Protein AF-A0A8S3ENU2-F1 (afdb_monomer_lite)

Radius of gyration: 29.41 Å; chains: 1; bounding box: 56×49×89 Å

Organism: NCBI:txid392030

Sequence (179 aa):
VTACRRNLAGDVCAIMRIHAFLEQWGLINYQVDADLRPTPMGPHSTSHFTLLGDTPAGLANKGIQRENVASKQIADLKQEAKREERDVESTLGLRTDQYNKKLNLNTKTKTKDWLDQEILLLLEGLEMYKDDWNKVCEHVGTRTQDECILKFLQLPIEDPYLEGNGSATGSLAYPTIPF

Structure (mmCIF, N/CA/C/O backbone):
data_AF-A0A8S3ENU2-F1
#
_entry.id   AF-A0A8S3ENU2-F1
#
loop_
_atom_site.group_PDB
_atom_site.id
_atom_site.type_symbol
_atom_site.label_atom_id
_atom_site.label_alt_id
_atom_site.label_comp_id
_atom_site.label_asym_id
_atom_site.label_entity_id
_atom_site.label_seq_id
_atom_site.pdbx_PDB_ins_code
_atom_site.Cartn_x
_atom_site.Cartn_y
_atom_site.Cartn_z
_atom_site.occupancy
_atom_site.B_iso_or_equiv
_atom_site.auth_seq_id
_atom_site.auth_comp_id
_atom_site.auth_asym_id
_atom_site.auth_atom_id
_atom_site.pdbx_PDB_model_num
ATOM 1 N N . VAL A 1 1 ? 18.725 0.497 -20.609 1.00 75.44 1 VAL A N 1
ATOM 2 C CA . VAL A 1 1 ? 18.457 -0.380 -21.786 1.00 75.44 1 VAL A CA 1
ATOM 3 C C . VAL A 1 1 ? 18.709 0.297 -23.141 1.00 75.44 1 VAL A C 1
ATOM 5 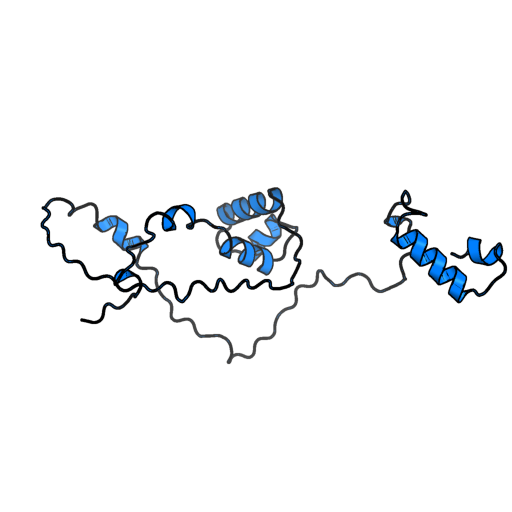O O . VAL A 1 1 ? 19.444 -0.267 -23.947 1.00 75.44 1 VAL A O 1
ATOM 8 N N . THR A 1 2 ? 18.152 1.486 -23.424 1.00 75.19 2 THR A N 1
ATOM 9 C CA . THR A 1 2 ? 18.220 2.144 -24.755 1.00 75.19 2 THR A CA 1
ATOM 10 C C . THR A 1 2 ? 19.645 2.387 -25.273 1.00 75.19 2 THR A C 1
ATOM 12 O O . THR A 1 2 ? 19.903 2.202 -26.459 1.00 75.19 2 THR A O 1
ATOM 15 N N . ALA A 1 3 ? 20.589 2.736 -24.394 1.00 80.56 3 ALA A N 1
ATOM 16 C CA . ALA A 1 3 ? 22.001 2.910 -24.751 1.00 80.56 3 ALA A CA 1
ATOM 17 C C . ALA A 1 3 ? 22.729 1.574 -25.004 1.00 80.56 3 ALA A C 1
ATOM 19 O O . ALA A 1 3 ? 23.508 1.470 -25.946 1.00 80.56 3 ALA A O 1
ATOM 20 N N . CYS A 1 4 ? 22.439 0.532 -24.216 1.00 81.62 4 CYS A N 1
ATOM 21 C CA . CYS A 1 4 ? 23.036 -0.799 -24.375 1.00 81.62 4 CYS A CA 1
ATOM 22 C C . CYS A 1 4 ? 22.654 -1.420 -25.726 1.00 81.62 4 CYS A C 1
ATOM 24 O O . CYS A 1 4 ? 23.522 -1.911 -26.438 1.00 81.62 4 CYS A O 1
ATOM 26 N N . ARG A 1 5 ? 21.381 -1.302 -26.134 1.00 86.06 5 ARG A N 1
ATOM 27 C CA . ARG A 1 5 ? 20.898 -1.766 -27.448 1.00 86.06 5 ARG A CA 1
ATOM 28 C C . ARG A 1 5 ? 21.630 -1.105 -28.625 1.00 86.06 5 ARG A C 1
ATOM 30 O O . ARG A 1 5 ? 21.779 -1.726 -29.666 1.00 86.06 5 ARG A O 1
ATOM 37 N N . ARG A 1 6 ? 22.050 0.158 -28.488 1.00 86.12 6 ARG A N 1
ATOM 38 C CA . ARG A 1 6 ? 22.728 0.901 -29.567 1.00 86.12 6 ARG A CA 1
ATOM 39 C C . ARG A 1 6 ? 24.191 0.494 -29.756 1.00 86.12 6 ARG A C 1
ATOM 41 O O . ARG A 1 6 ? 24.716 0.717 -30.837 1.00 86.12 6 ARG A O 1
ATOM 48 N N . ASN A 1 7 ? 24.827 -0.075 -28.730 1.00 87.62 7 ASN A N 1
ATOM 49 C CA . ASN A 1 7 ? 26.267 -0.358 -28.718 1.00 87.62 7 ASN A CA 1
ATOM 50 C C . ASN A 1 7 ? 26.606 -1.857 -28.686 1.00 87.62 7 ASN A C 1
ATOM 52 O O . ASN A 1 7 ? 27.754 -2.226 -28.909 1.00 87.62 7 ASN A O 1
ATOM 56 N N . LEU A 1 8 ? 25.629 -2.722 -28.403 1.00 86.69 8 LEU A N 1
ATOM 57 C CA . LEU A 1 8 ? 25.802 -4.173 -28.355 1.00 86.69 8 LEU A CA 1
ATOM 58 C C . LEU A 1 8 ? 25.090 -4.819 -29.546 1.00 86.69 8 LEU A C 1
ATOM 60 O O . LEU A 1 8 ? 23.887 -4.636 -29.726 1.00 86.69 8 LEU A O 1
ATOM 64 N N . ALA A 1 9 ? 25.826 -5.600 -30.337 1.00 88.12 9 ALA A N 1
ATOM 65 C CA . ALA A 1 9 ? 25.251 -6.436 -31.385 1.00 88.12 9 ALA A CA 1
ATOM 66 C C . ALA A 1 9 ? 24.718 -7.744 -30.774 1.00 88.12 9 ALA A C 1
ATOM 68 O O . ALA A 1 9 ? 25.458 -8.463 -30.105 1.00 88.12 9 ALA A O 1
ATOM 69 N N . GLY A 1 10 ? 23.438 -8.055 -30.987 1.00 86.38 10 GLY A N 1
ATOM 70 C CA . GLY A 1 10 ? 22.804 -9.267 -30.461 1.00 86.38 10 GLY A CA 1
ATOM 71 C C . GLY A 1 10 ? 21.276 -9.194 -30.461 1.00 86.38 10 GLY A C 1
ATOM 72 O O . GLY A 1 10 ? 20.692 -8.195 -30.882 1.00 86.38 10 GLY A O 1
ATOM 73 N N . ASP A 1 11 ? 20.628 -10.257 -29.977 1.00 93.25 11 ASP A N 1
ATOM 74 C CA . ASP A 1 11 ? 19.172 -10.296 -29.802 1.00 93.25 11 ASP A CA 1
ATOM 75 C C . ASP A 1 11 ? 18.716 -9.285 -28.734 1.00 93.25 11 ASP A C 1
ATOM 77 O O . ASP A 1 11 ? 19.191 -9.279 -27.594 1.00 93.25 11 ASP A O 1
ATOM 81 N N . VAL A 1 12 ? 17.749 -8.443 -29.101 1.00 89.31 12 VAL A N 1
ATOM 82 C CA . VAL A 1 12 ? 17.197 -7.399 -28.234 1.00 89.31 12 VAL A CA 1
ATOM 83 C C . VAL A 1 12 ? 16.521 -8.012 -27.007 1.00 89.31 12 VAL A C 1
ATOM 85 O O . VAL A 1 12 ? 16.700 -7.497 -25.902 1.00 89.31 12 VAL A O 1
ATOM 88 N N . CYS A 1 13 ? 15.803 -9.129 -27.159 1.00 89.81 13 CYS A N 1
ATOM 89 C CA . CYS A 1 13 ? 15.135 -9.792 -26.038 1.00 89.81 13 CYS A CA 1
ATOM 90 C C . CYS A 1 13 ? 16.144 -10.380 -25.040 1.00 89.81 13 CYS A C 1
ATOM 92 O O . CYS A 1 13 ? 15.929 -10.306 -23.827 1.00 89.81 13 CYS A O 1
ATOM 94 N N . ALA A 1 14 ? 17.265 -10.929 -25.517 1.00 90.62 14 ALA A N 1
ATOM 95 C CA . ALA A 1 14 ? 18.367 -11.357 -24.655 1.00 90.62 14 ALA A CA 1
ATOM 96 C C . ALA A 1 14 ? 18.990 -10.175 -23.890 1.00 90.62 14 ALA A C 1
ATOM 98 O O . ALA A 1 14 ? 19.122 -10.243 -22.667 1.00 90.62 14 ALA A O 1
ATOM 99 N N . ILE A 1 15 ? 19.290 -9.065 -24.575 1.00 91.12 15 ILE A N 1
ATOM 100 C CA . ILE A 1 15 ? 19.868 -7.858 -23.957 1.00 91.12 15 ILE A CA 1
ATOM 101 C C . ILE A 1 15 ? 18.923 -7.266 -22.898 1.00 91.12 15 ILE A C 1
ATOM 103 O O . ILE A 1 15 ? 19.372 -6.888 -21.816 1.00 91.12 15 ILE A O 1
ATOM 107 N N . MET A 1 16 ? 17.615 -7.217 -23.170 1.00 90.06 16 MET A N 1
ATOM 108 C CA . MET A 1 16 ? 16.613 -6.743 -22.207 1.00 90.06 16 MET A CA 1
ATOM 109 C C . MET A 1 16 ? 16.552 -7.628 -20.958 1.00 90.06 16 MET A C 1
ATOM 111 O O . MET A 1 16 ? 16.516 -7.098 -19.848 1.00 90.06 16 MET A O 1
ATOM 115 N N . ARG A 1 17 ? 16.598 -8.958 -21.118 1.00 91.69 17 ARG A N 1
ATOM 116 C CA . ARG A 1 17 ? 16.601 -9.898 -19.985 1.00 91.69 17 ARG A CA 1
ATOM 117 C C . ARG A 1 17 ? 17.861 -9.777 -19.129 1.00 91.69 17 ARG A C 1
ATOM 119 O O . ARG A 1 17 ? 17.752 -9.765 -17.908 1.00 91.69 17 ARG A O 1
ATOM 126 N N . ILE A 1 18 ? 19.035 -9.639 -19.749 1.00 92.75 18 ILE A N 1
ATOM 127 C CA . ILE A 1 18 ? 20.308 -9.474 -19.025 1.00 92.75 18 ILE A CA 1
ATOM 128 C C . ILE A 1 18 ? 20.337 -8.137 -18.278 1.00 92.75 18 ILE A C 1
ATOM 130 O O . ILE A 1 18 ? 20.728 -8.096 -17.114 1.00 92.75 18 ILE A O 1
ATOM 134 N N . HIS A 1 19 ? 19.888 -7.050 -18.911 1.00 90.94 19 HIS A N 1
ATOM 135 C CA . HIS A 1 19 ? 19.815 -5.749 -18.246 1.00 90.94 19 HIS A CA 1
ATOM 136 C C . HIS A 1 19 ? 18.867 -5.781 -17.042 1.00 90.94 19 HIS A C 1
ATOM 138 O O . HIS A 1 19 ? 19.236 -5.298 -15.976 1.00 90.94 19 HIS A O 1
ATOM 144 N N . ALA A 1 20 ? 17.673 -6.364 -17.193 1.00 89.69 20 ALA A N 1
ATOM 145 C CA . ALA A 1 20 ? 16.717 -6.502 -16.095 1.00 89.69 20 ALA A CA 1
ATOM 146 C C . ALA A 1 20 ? 17.277 -7.366 -14.955 1.00 89.69 20 ALA A C 1
ATOM 148 O O . ALA A 1 20 ? 17.123 -7.014 -13.791 1.00 89.69 20 ALA A O 1
ATOM 149 N N . PHE A 1 21 ? 17.982 -8.452 -15.286 1.00 94.38 21 PHE A N 1
ATOM 150 C CA . PHE A 1 21 ? 18.670 -9.280 -14.300 1.00 94.38 21 PHE A CA 1
ATOM 151 C C . PHE A 1 21 ? 19.697 -8.458 -13.507 1.00 94.38 21 PHE A C 1
ATOM 153 O O . PHE A 1 21 ? 19.584 -8.351 -12.291 1.00 94.38 21 PHE A O 1
ATOM 160 N N . LEU A 1 22 ? 20.661 -7.818 -14.172 1.00 93.19 22 LEU A N 1
ATOM 161 C CA . LEU A 1 22 ? 21.709 -7.050 -13.486 1.00 93.19 22 LEU A CA 1
ATOM 162 C C . LEU A 1 22 ? 21.140 -5.905 -12.627 1.00 93.19 22 LEU A C 1
ATOM 164 O O . LEU A 1 22 ? 21.684 -5.613 -11.564 1.00 93.19 22 LEU A O 1
ATOM 168 N N . GLU A 1 23 ? 20.048 -5.276 -13.069 1.00 89.00 23 GLU A N 1
ATOM 169 C CA . GLU A 1 23 ? 19.353 -4.215 -12.333 1.00 89.00 23 GLU A CA 1
ATOM 170 C C . GLU A 1 23 ? 18.597 -4.751 -11.107 1.00 89.00 23 GLU A C 1
ATOM 172 O O . GLU A 1 23 ? 18.683 -4.161 -10.031 1.00 89.00 23 GLU A O 1
ATOM 177 N N . GLN A 1 24 ? 17.924 -5.900 -11.223 1.00 89.75 24 GLN A N 1
ATOM 178 C CA . GLN A 1 24 ? 17.217 -6.542 -10.110 1.00 89.75 24 GLN A CA 1
ATOM 179 C C . GLN A 1 24 ? 18.173 -7.047 -9.019 1.00 89.75 24 GLN A C 1
ATOM 181 O O . GLN A 1 24 ? 17.825 -7.014 -7.840 1.00 89.75 24 GLN A O 1
ATOM 186 N N . TRP A 1 25 ? 19.382 -7.473 -9.397 1.00 93.31 25 TRP A N 1
ATOM 187 C CA . TRP A 1 25 ? 20.448 -7.841 -8.457 1.00 93.31 25 TRP A CA 1
ATOM 188 C C . TRP A 1 25 ? 21.221 -6.633 -7.905 1.00 93.31 25 TRP A C 1
ATOM 190 O O . TRP A 1 25 ? 22.118 -6.811 -7.086 1.00 93.31 25 TRP A O 1
ATOM 200 N N . GLY A 1 26 ? 20.903 -5.411 -8.347 1.00 89.44 26 GLY A N 1
ATOM 201 C CA . GLY A 1 26 ? 21.583 -4.195 -7.897 1.00 89.44 26 GLY A CA 1
ATOM 202 C C . GLY A 1 26 ? 23.041 -4.087 -8.355 1.00 89.44 26 GLY A C 1
ATOM 203 O O . GLY A 1 26 ? 23.807 -3.317 -7.786 1.00 89.44 26 GLY A O 1
ATOM 204 N N . LEU A 1 27 ? 23.447 -4.844 -9.378 1.00 90.69 27 LEU A N 1
ATOM 205 C CA . LEU A 1 27 ? 24.813 -4.804 -9.915 1.00 90.69 27 LEU A CA 1
ATOM 206 C C . LEU A 1 27 ? 25.043 -3.588 -10.821 1.00 90.69 27 LEU A C 1
ATOM 208 O O . LEU A 1 27 ? 26.175 -3.146 -10.999 1.00 90.69 27 LEU A O 1
ATOM 212 N N . ILE A 1 28 ? 23.966 -3.039 -11.386 1.00 91.00 28 ILE A N 1
ATOM 213 C CA . ILE A 1 28 ? 23.957 -1.794 -12.162 1.00 91.00 28 ILE A CA 1
ATOM 214 C C . ILE A 1 28 ? 22.861 -0.864 -11.628 1.00 91.00 28 ILE A C 1
ATOM 216 O O . ILE A 1 28 ? 21.870 -1.330 -11.072 1.00 91.00 28 ILE A O 1
ATOM 220 N N . ASN A 1 29 ? 23.022 0.451 -11.813 1.00 85.88 29 ASN A N 1
ATOM 221 C CA . ASN A 1 29 ? 22.036 1.489 -11.457 1.00 85.88 29 ASN A CA 1
ATOM 222 C C . ASN A 1 29 ? 21.556 1.473 -9.987 1.00 85.88 29 ASN A C 1
ATOM 224 O O . ASN A 1 29 ? 20.475 1.971 -9.683 1.00 85.88 29 ASN A O 1
ATOM 228 N N . TYR A 1 30 ? 22.345 0.922 -9.059 1.00 86.69 30 TYR A N 1
ATOM 229 C CA . TYR A 1 30 ? 21.967 0.842 -7.644 1.00 86.69 30 TYR A CA 1
ATOM 230 C C . TYR A 1 30 ? 21.916 2.214 -6.960 1.00 86.69 30 TYR A C 1
ATOM 232 O O . TYR A 1 30 ? 20.990 2.495 -6.212 1.00 86.69 30 TYR A O 1
ATOM 240 N N . GLN A 1 31 ? 22.877 3.088 -7.269 1.00 86.75 31 GLN A N 1
ATOM 241 C CA . GLN A 1 31 ? 22.974 4.447 -6.717 1.00 86.75 31 GLN A CA 1
ATOM 242 C C . GLN A 1 31 ? 22.033 5.448 -7.407 1.00 86.75 31 GLN A C 1
ATOM 244 O O . GLN A 1 31 ? 22.118 6.643 -7.152 1.00 86.75 31 GLN A O 1
ATOM 249 N N . VAL A 1 32 ? 21.181 4.984 -8.327 1.00 85.19 32 VAL A N 1
ATOM 250 C CA . VAL A 1 32 ? 20.215 5.844 -9.012 1.00 85.19 32 VAL A CA 1
ATOM 251 C C . VAL A 1 32 ? 18.944 5.910 -8.176 1.00 85.19 32 VAL A C 1
ATOM 253 O O . VAL A 1 32 ? 18.309 4.875 -7.924 1.00 85.19 32 VAL A O 1
ATOM 256 N N . ASP A 1 33 ? 18.582 7.136 -7.797 1.00 77.94 33 ASP A N 1
ATOM 257 C CA . ASP A 1 33 ? 17.373 7.454 -7.044 1.00 77.94 33 ASP A CA 1
ATOM 258 C C . ASP A 1 33 ? 16.126 6.884 -7.725 1.00 77.94 33 ASP A C 1
ATOM 260 O O . ASP A 1 33 ? 16.012 6.867 -8.956 1.00 77.94 33 ASP A O 1
ATOM 264 N N . ALA A 1 34 ? 15.179 6.404 -6.917 1.00 75.12 34 ALA A N 1
ATOM 265 C CA . ALA A 1 34 ? 13.956 5.768 -7.404 1.00 75.12 34 ALA A CA 1
ATOM 266 C C . ALA A 1 34 ? 13.143 6.690 -8.332 1.00 75.12 34 ALA A C 1
ATOM 268 O O . ALA A 1 34 ? 12.575 6.211 -9.311 1.00 75.12 34 ALA A O 1
ATOM 269 N N . ASP A 1 35 ? 13.170 7.999 -8.081 1.00 75.94 35 ASP A N 1
ATOM 270 C CA . ASP A 1 35 ? 12.408 9.004 -8.834 1.00 75.94 35 ASP A CA 1
ATOM 271 C C . ASP A 1 35 ? 12.965 9.270 -10.238 1.00 75.94 35 ASP A C 1
ATOM 273 O O . ASP A 1 35 ? 12.246 9.714 -11.131 1.00 75.94 35 ASP A O 1
ATOM 277 N N . LEU A 1 36 ? 14.249 8.975 -10.460 1.00 80.69 36 LEU A N 1
ATOM 278 C CA . LEU A 1 36 ? 14.900 9.132 -11.763 1.00 80.69 36 LEU A CA 1
ATOM 279 C C . LEU A 1 36 ? 14.719 7.898 -12.652 1.00 80.69 36 LEU A C 1
ATOM 281 O O . LEU A 1 36 ? 15.130 7.895 -13.819 1.00 80.69 36 LEU A O 1
ATOM 285 N N . ARG A 1 37 ? 14.119 6.831 -12.114 1.00 80.88 37 ARG A N 1
ATOM 286 C CA . ARG A 1 37 ? 13.857 5.613 -12.873 1.00 80.88 37 ARG A CA 1
ATOM 287 C C . ARG A 1 37 ? 12.657 5.843 -13.787 1.00 80.88 37 ARG A C 1
ATOM 289 O O . ARG A 1 37 ? 11.633 6.353 -13.339 1.00 80.88 37 ARG A O 1
ATOM 296 N N . PRO A 1 38 ? 12.743 5.445 -15.065 1.00 79.19 38 PRO A N 1
ATOM 297 C CA . PRO A 1 38 ? 11.621 5.580 -15.978 1.00 79.19 38 PRO A CA 1
ATOM 298 C C . PRO A 1 38 ? 10.466 4.694 -15.499 1.00 79.19 38 PRO A C 1
ATOM 300 O O . PRO A 1 38 ? 10.524 3.468 -15.605 1.00 79.19 38 PRO A O 1
ATOM 303 N N . THR A 1 39 ? 9.418 5.314 -14.963 1.00 80.94 39 THR A N 1
ATOM 304 C CA . THR A 1 39 ? 8.183 4.630 -14.589 1.00 80.94 39 THR A CA 1
ATOM 305 C C . THR A 1 39 ? 7.311 4.421 -15.829 1.00 80.94 39 THR A C 1
ATOM 307 O O . THR A 1 39 ? 7.283 5.269 -16.729 1.00 80.94 39 THR A O 1
ATOM 310 N N . PRO A 1 40 ? 6.608 3.280 -15.936 1.00 82.25 40 PRO A N 1
ATOM 311 C CA . PRO A 1 40 ? 5.631 3.097 -16.997 1.00 82.25 40 PRO A CA 1
ATOM 312 C C . PRO A 1 40 ? 4.534 4.154 -16.842 1.00 82.25 40 PRO A C 1
ATOM 314 O O . PRO A 1 40 ? 3.991 4.341 -15.755 1.00 82.25 40 PRO A O 1
ATOM 317 N N . MET A 1 41 ? 4.212 4.852 -17.929 1.00 85.88 41 MET A N 1
ATOM 318 C CA . MET A 1 41 ? 3.111 5.813 -17.930 1.00 85.88 41 MET A CA 1
ATOM 319 C C . MET A 1 41 ? 1.797 5.075 -17.683 1.00 85.88 41 MET A C 1
ATOM 321 O O . MET A 1 41 ? 1.436 4.164 -18.427 1.00 85.88 41 MET A O 1
ATOM 325 N N . GLY A 1 42 ? 1.098 5.466 -16.625 1.00 86.19 42 GLY A N 1
ATOM 326 C CA . GLY A 1 42 ? -0.166 4.882 -16.206 1.00 86.19 42 GLY A CA 1
ATOM 327 C C . GLY A 1 42 ? -1.013 5.911 -15.461 1.00 86.19 42 GLY A C 1
ATOM 328 O O . GLY A 1 42 ? -0.519 6.997 -15.141 1.00 86.19 42 GLY A O 1
ATOM 329 N N . PRO A 1 43 ? -2.294 5.607 -15.206 1.00 88.94 43 PRO A N 1
ATOM 330 C CA . PRO A 1 43 ? -3.112 6.442 -14.338 1.00 88.94 43 PRO A CA 1
ATOM 331 C C . PRO A 1 43 ? -2.467 6.552 -12.950 1.00 88.94 43 PRO A C 1
ATOM 333 O O . PRO A 1 43 ? -1.751 5.654 -12.504 1.00 88.94 43 PRO A O 1
ATOM 336 N N . HIS A 1 44 ? -2.724 7.666 -12.267 1.00 80.56 44 HIS A N 1
ATOM 337 C CA . HIS A 1 44 ? -2.298 7.862 -10.883 1.00 80.56 44 HIS A CA 1
ATOM 338 C C . HIS A 1 44 ? -2.810 6.734 -9.969 1.00 80.56 44 HIS A C 1
ATOM 340 O O . HIS A 1 44 ? -3.873 6.162 -10.214 1.00 80.56 44 HIS A O 1
ATOM 346 N N . SER A 1 45 ? -2.054 6.412 -8.911 1.00 86.38 45 SER A N 1
ATOM 347 C CA . SER A 1 45 ? -2.463 5.380 -7.953 1.00 86.38 45 SER A CA 1
ATOM 348 C C . SER A 1 45 ? -3.779 5.763 -7.280 1.00 86.38 45 SER A C 1
ATOM 350 O O . SER A 1 45 ? -3.902 6.833 -6.685 1.00 86.38 45 SER A O 1
ATOM 352 N N . THR A 1 46 ? -4.748 4.855 -7.345 1.00 86.00 46 THR A N 1
ATOM 353 C CA . THR A 1 46 ? -6.078 4.988 -6.745 1.00 86.00 46 THR A CA 1
ATOM 354 C C . THR A 1 46 ? -6.182 4.258 -5.401 1.00 86.00 46 THR A C 1
ATOM 356 O O . THR A 1 46 ? -7.273 4.100 -4.863 1.00 86.00 46 THR A O 1
ATOM 359 N N . SER A 1 47 ? -5.056 3.793 -4.843 1.00 78.06 47 SER A N 1
ATOM 360 C CA . SER A 1 47 ? -5.012 2.990 -3.610 1.00 78.06 47 SER A CA 1
ATOM 361 C C . SER A 1 47 ? -5.508 3.721 -2.360 1.00 78.06 47 SER A C 1
ATOM 363 O O . SER A 1 47 ? -5.805 3.076 -1.366 1.00 78.06 47 SER A O 1
ATOM 365 N N . HIS A 1 48 ? -5.576 5.053 -2.394 1.00 80.06 48 HIS A N 1
ATOM 366 C CA . HIS A 1 48 ? -6.054 5.872 -1.279 1.00 80.06 48 HIS A CA 1
ATOM 367 C C . HIS A 1 48 ? -7.593 5.951 -1.208 1.00 80.06 48 HIS A C 1
ATOM 369 O O . HIS A 1 48 ? -8.145 6.506 -0.263 1.00 80.06 48 HIS A O 1
ATOM 375 N N . PHE A 1 49 ? -8.334 5.456 -2.203 1.00 84.50 49 PHE A N 1
ATOM 376 C CA . PHE A 1 49 ? -9.790 5.582 -2.150 1.00 84.50 49 PHE A CA 1
ATOM 377 C C . PHE A 1 49 ? -10.399 4.705 -1.053 1.00 84.50 49 PHE A C 1
ATOM 379 O O . PHE A 1 49 ? -10.141 3.505 -0.979 1.00 84.50 49 PHE A O 1
ATOM 386 N N . THR A 1 50 ? -11.252 5.314 -0.231 1.00 78.00 50 THR A N 1
ATOM 387 C CA . THR A 1 50 ? -12.071 4.623 0.761 1.00 78.00 50 THR A CA 1
ATOM 388 C C . THR A 1 50 ? -13.229 3.927 0.049 1.00 78.00 50 THR A C 1
ATOM 390 O O . THR A 1 50 ? -14.147 4.559 -0.476 1.00 78.00 50 THR A O 1
ATOM 393 N N . LEU A 1 51 ? -13.163 2.598 -0.030 1.00 80.00 51 LEU A N 1
ATOM 394 C CA . LEU A 1 51 ? -14.225 1.786 -0.616 1.00 80.00 51 LEU A CA 1
ATOM 395 C C . LEU A 1 51 ? -15.388 1.701 0.376 1.00 80.00 51 LEU A C 1
ATOM 397 O O . LEU A 1 51 ? -15.255 1.107 1.442 1.00 80.00 51 LEU A O 1
ATOM 401 N N . LEU A 1 52 ? -16.540 2.272 0.023 1.00 77.19 52 LEU A N 1
ATOM 402 C CA . LEU A 1 52 ? -17.771 2.059 0.780 1.00 77.19 52 LEU A CA 1
ATOM 403 C C . LEU A 1 52 ? -18.329 0.673 0.420 1.00 77.19 52 LEU A C 1
ATOM 405 O O . LEU A 1 52 ? -18.740 0.441 -0.717 1.00 77.19 52 LEU A O 1
ATOM 409 N N . GLY A 1 53 ? -18.314 -0.261 1.372 1.00 77.19 53 GLY A N 1
ATOM 410 C CA . GLY A 1 53 ? -18.926 -1.577 1.196 1.00 77.19 53 GLY A CA 1
ATOM 411 C C . GLY A 1 53 ? -20.451 -1.476 1.226 1.00 77.19 53 GLY A C 1
ATOM 412 O O . GLY A 1 53 ? -21.031 -1.236 2.283 1.00 77.19 53 GLY A O 1
ATOM 413 N N . ASP A 1 54 ? -21.107 -1.675 0.083 1.00 74.25 54 ASP A N 1
ATOM 414 C CA . ASP A 1 54 ? -22.569 -1.712 0.005 1.00 74.25 54 ASP A CA 1
ATOM 415 C C . ASP A 1 54 ? -23.071 -3.029 0.623 1.00 74.25 54 ASP A C 1
ATOM 417 O O . ASP A 1 54 ? -22.915 -4.113 0.054 1.00 74.25 54 ASP A O 1
ATOM 421 N N . THR A 1 55 ? -23.582 -2.960 1.854 1.00 76.38 55 THR A N 1
ATOM 422 C CA . THR A 1 55 ? -24.026 -4.143 2.600 1.00 76.38 55 THR A CA 1
ATOM 423 C C . THR A 1 55 ? -25.542 -4.280 2.463 1.00 76.38 55 THR A C 1
ATOM 425 O O . THR A 1 55 ? -26.269 -3.440 3.000 1.00 76.38 55 THR A O 1
ATOM 428 N N . PRO A 1 56 ? -26.071 -5.331 1.803 1.00 74.19 56 PRO A N 1
ATOM 429 C CA . PRO A 1 56 ? -27.511 -5.546 1.757 1.00 74.19 56 PRO A CA 1
ATOM 430 C C . PRO A 1 56 ? -28.040 -5.745 3.182 1.00 74.19 56 PRO A C 1
ATOM 432 O O . PRO A 1 56 ? -27.448 -6.469 3.985 1.00 74.19 56 PRO A O 1
ATOM 435 N N . ALA A 1 57 ? -29.179 -5.119 3.489 1.00 63.41 57 ALA A N 1
ATOM 436 C CA . ALA A 1 57 ? -29.740 -4.961 4.839 1.00 63.41 57 ALA A CA 1
ATOM 437 C C . ALA A 1 57 ? -29.962 -6.262 5.653 1.00 63.41 57 ALA A C 1
ATOM 439 O O . ALA A 1 57 ? -30.307 -6.194 6.830 1.00 63.41 57 ALA A O 1
ATOM 440 N N . GLY A 1 58 ? -29.773 -7.443 5.054 1.00 65.25 58 GLY A N 1
ATOM 441 C CA . GLY A 1 58 ? -29.888 -8.749 5.706 1.00 65.25 58 GLY A CA 1
ATOM 442 C C . GLY A 1 58 ? -28.610 -9.289 6.363 1.00 65.25 58 GLY A C 1
ATOM 443 O O . GLY A 1 58 ? -28.705 -10.285 7.073 1.00 65.25 58 GLY A O 1
ATOM 444 N N . LEU A 1 59 ? -27.436 -8.676 6.149 1.00 64.19 59 LEU A N 1
ATOM 445 C CA . LEU A 1 59 ? -26.167 -9.145 6.740 1.00 64.19 59 LEU A CA 1
ATOM 446 C C . LEU A 1 59 ? -25.819 -8.446 8.067 1.00 64.19 59 LEU A C 1
ATOM 448 O O . LEU A 1 59 ? -25.023 -8.960 8.852 1.00 64.19 59 LEU A O 1
ATOM 452 N N . ALA A 1 60 ? -26.430 -7.291 8.347 1.00 64.19 60 ALA A N 1
ATOM 453 C CA . ALA A 1 60 ? -26.231 -6.584 9.603 1.00 64.19 60 ALA A CA 1
ATOM 454 C C . ALA A 1 60 ? -26.948 -7.325 10.741 1.00 64.19 60 ALA A C 1
ATOM 456 O O . ALA A 1 60 ? -28.177 -7.312 10.847 1.00 64.19 60 ALA A O 1
ATOM 457 N N . ASN A 1 61 ? -26.166 -7.968 11.609 1.00 58.06 61 ASN A N 1
ATOM 458 C CA . ASN A 1 61 ? -26.665 -8.513 12.863 1.00 58.06 61 ASN A CA 1
ATOM 459 C C . ASN A 1 61 ? -27.235 -7.350 13.690 1.00 58.06 61 ASN A C 1
ATOM 461 O O . ASN A 1 61 ? -26.483 -6.477 14.124 1.00 58.06 61 ASN A O 1
ATOM 465 N N . LYS A 1 62 ? -28.559 -7.300 13.883 1.00 57.53 62 LYS A N 1
ATOM 466 C CA . LYS A 1 62 ? -29.191 -6.343 14.798 1.00 57.53 62 LYS A CA 1
ATOM 467 C C . LYS A 1 62 ? -28.689 -6.668 16.201 1.00 57.53 62 LYS A C 1
ATOM 469 O O . LYS A 1 62 ? -29.192 -7.589 16.838 1.00 57.53 62 LYS A O 1
ATOM 474 N N . GLY A 1 63 ? -27.643 -5.963 16.625 1.00 50.44 63 GLY A N 1
ATOM 475 C CA . GLY A 1 63 ? -26.942 -6.225 17.870 1.00 50.44 63 GLY A CA 1
ATOM 476 C C . GLY A 1 63 ? -27.913 -6.309 19.041 1.00 50.44 63 GLY A C 1
ATOM 477 O O . GLY A 1 63 ? -28.674 -5.380 19.307 1.00 50.44 63 GLY A O 1
ATOM 478 N N . ILE A 1 64 ? -27.869 -7.431 19.756 1.00 55.16 64 ILE A N 1
ATOM 479 C CA . ILE A 1 64 ? -28.327 -7.480 21.139 1.00 55.16 64 ILE A CA 1
ATOM 480 C C . ILE A 1 64 ? -27.378 -6.557 21.901 1.00 55.16 64 ILE A C 1
ATOM 482 O O . ILE A 1 64 ? -26.198 -6.874 22.049 1.00 55.16 64 ILE A O 1
ATOM 486 N N . GLN A 1 65 ? -27.886 -5.402 22.330 1.00 48.34 65 GLN A N 1
ATOM 487 C CA . GLN A 1 65 ? -27.193 -4.498 23.242 1.00 48.34 65 GLN A CA 1
ATOM 488 C C . GLN A 1 65 ? -26.863 -5.285 24.516 1.00 48.34 65 GLN A C 1
ATOM 490 O O . GLN A 1 65 ? -27.740 -5.543 25.339 1.00 48.34 65 GLN A O 1
ATOM 495 N N . ARG A 1 66 ? -25.614 -5.729 24.667 1.00 53.38 66 ARG A N 1
ATOM 496 C CA . ARG A 1 66 ? -25.110 -6.196 25.958 1.00 53.38 66 ARG A CA 1
ATOM 497 C C . ARG A 1 66 ? -24.563 -4.974 26.678 1.00 53.38 66 ARG A C 1
ATOM 499 O O . ARG A 1 66 ? -23.482 -4.501 26.349 1.00 53.38 66 ARG A O 1
ATOM 506 N N . GLU A 1 67 ? -25.322 -4.452 27.638 1.00 45.31 67 GLU A N 1
ATOM 507 C CA . GLU A 1 67 ? -24.764 -3.528 28.623 1.00 45.31 67 GLU A CA 1
ATOM 508 C C . GLU A 1 67 ? -23.656 -4.254 29.399 1.00 45.31 67 GLU A C 1
ATOM 510 O O . GLU A 1 67 ? -23.883 -5.311 29.995 1.00 45.31 67 GLU A O 1
ATOM 515 N N . ASN A 1 68 ? -22.449 -3.688 29.399 1.00 51.16 68 ASN A N 1
ATOM 516 C CA . ASN A 1 68 ? -21.355 -4.146 30.247 1.00 51.16 68 ASN A CA 1
ATOM 517 C C . ASN A 1 68 ? -21.687 -3.828 31.715 1.00 51.16 68 ASN A C 1
ATOM 519 O O . ASN A 1 68 ? -21.388 -2.753 32.228 1.00 51.16 68 ASN A O 1
ATOM 523 N N . VAL A 1 69 ? -22.313 -4.783 32.404 1.00 51.09 69 VAL A N 1
ATOM 524 C CA . VAL A 1 69 ? -22.656 -4.707 33.838 1.00 51.09 69 VAL A CA 1
ATOM 525 C C . VAL A 1 69 ? -21.445 -4.850 34.773 1.00 51.09 69 VAL A C 1
ATOM 527 O O . VAL A 1 69 ? -21.559 -4.577 35.967 1.00 51.09 69 VAL A O 1
ATOM 530 N N . ALA A 1 70 ? -20.273 -5.221 34.245 1.00 51.38 70 ALA A N 1
ATOM 531 C CA . ALA A 1 70 ? -19.056 -5.447 35.029 1.00 51.38 70 ALA A CA 1
ATOM 532 C C . ALA A 1 70 ? -18.550 -4.177 35.740 1.00 51.38 70 ALA A C 1
ATOM 534 O O . ALA A 1 70 ? -18.102 -4.240 36.883 1.00 51.38 70 ALA A O 1
ATOM 535 N N . SER A 1 71 ? -18.697 -2.999 35.122 1.00 49.88 71 SER A N 1
ATOM 536 C CA . SER A 1 71 ? -18.239 -1.727 35.702 1.00 49.88 71 SER A CA 1
ATOM 537 C C . SER A 1 71 ? -19.029 -1.310 36.949 1.00 49.88 71 SER A C 1
ATOM 539 O O . SER A 1 71 ? -18.536 -0.508 37.738 1.00 49.88 71 SER A O 1
ATOM 541 N N . LYS A 1 72 ? -20.243 -1.847 37.150 1.00 49.41 72 LYS A N 1
ATOM 542 C CA . LYS A 1 72 ? -21.069 -1.553 38.333 1.00 49.41 72 LYS A CA 1
ATOM 543 C C . LYS A 1 72 ? -20.682 -2.404 39.548 1.00 49.41 72 LYS A C 1
ATOM 545 O O . LYS A 1 72 ? -20.842 -1.946 40.669 1.00 49.41 72 LYS A O 1
ATOM 550 N N . GLN A 1 73 ? -20.116 -3.595 39.350 1.00 48.03 73 GLN A N 1
ATOM 551 C CA . GLN A 1 73 ? -19.877 -4.548 40.445 1.00 48.03 73 GLN A CA 1
ATOM 552 C C . GLN A 1 73 ? -18.605 -4.265 41.262 1.00 48.03 73 GLN A C 1
ATOM 554 O O . GLN A 1 73 ? -18.520 -4.670 42.418 1.00 48.03 73 GLN A O 1
ATOM 559 N N . ILE A 1 74 ? -17.631 -3.531 40.713 1.00 49.28 74 ILE A N 1
ATOM 560 C CA . ILE A 1 74 ? -16.375 -3.213 41.423 1.00 49.28 74 ILE A CA 1
ATOM 561 C C . ILE A 1 74 ? -16.606 -2.182 42.546 1.00 49.28 74 ILE A C 1
ATOM 563 O O . ILE A 1 74 ? -15.885 -2.183 43.543 1.00 49.28 74 ILE A O 1
ATOM 567 N N . ALA A 1 75 ? -17.635 -1.335 42.429 1.00 46.84 75 ALA A N 1
ATOM 568 C CA . ALA A 1 75 ? -17.977 -0.355 43.461 1.00 46.84 75 ALA A CA 1
ATOM 569 C C . ALA A 1 75 ? -18.613 -0.997 44.709 1.00 46.84 75 ALA A C 1
ATOM 571 O O . ALA A 1 75 ? -18.407 -0.499 45.815 1.00 46.84 75 ALA A O 1
ATOM 572 N N . ASP A 1 76 ? -19.307 -2.128 44.547 1.00 43.78 76 ASP A N 1
ATOM 573 C CA . ASP A 1 76 ? -20.098 -2.747 45.618 1.00 43.78 76 ASP A CA 1
ATOM 574 C C . ASP A 1 76 ? -19.340 -3.846 46.392 1.00 43.78 76 ASP A C 1
ATOM 576 O O . ASP A 1 76 ? -19.681 -4.163 47.529 1.00 43.78 76 ASP A O 1
ATOM 580 N N . LEU A 1 77 ? -18.250 -4.397 45.841 1.00 48.28 77 LEU A N 1
ATOM 581 C CA . LEU A 1 77 ? -17.504 -5.512 46.455 1.00 48.28 77 LEU A CA 1
ATOM 582 C C . LEU A 1 77 ? -16.480 -5.100 47.530 1.00 48.28 77 LEU A C 1
ATOM 584 O O . LEU A 1 77 ? -15.877 -5.963 48.168 1.00 48.28 77 LEU A O 1
ATOM 588 N N . LYS A 1 78 ? -16.284 -3.801 47.795 1.00 43.34 78 LYS A N 1
ATOM 589 C CA . LYS A 1 78 ? -15.345 -3.339 48.838 1.00 43.34 78 LYS A CA 1
ATOM 590 C C . LYS A 1 78 ? -15.859 -3.593 50.267 1.00 43.34 78 LYS A C 1
ATOM 592 O O . LYS A 1 78 ? -15.093 -3.451 51.220 1.00 43.34 78 LYS A O 1
ATOM 597 N N . GLN A 1 79 ? -17.131 -3.956 50.438 1.00 43.62 79 GLN A N 1
ATOM 598 C CA . GLN A 1 79 ? -17.798 -3.873 51.740 1.00 43.62 79 GLN A CA 1
ATOM 599 C C . GLN A 1 79 ? -17.968 -5.207 52.490 1.00 43.62 79 GLN A C 1
ATOM 601 O O . GLN A 1 79 ? -18.256 -5.173 53.683 1.00 43.62 79 GLN A O 1
ATOM 606 N N . GLU A 1 80 ? -17.680 -6.361 51.876 1.00 36.19 80 GLU A N 1
ATOM 607 C CA . GLU A 1 80 ? -18.005 -7.671 52.479 1.00 36.19 80 GLU A CA 1
ATOM 608 C C . GLU A 1 80 ? -16.809 -8.639 52.645 1.00 36.19 80 GLU A C 1
ATOM 610 O O . GLU A 1 80 ? -16.992 -9.834 52.850 1.00 36.19 80 GLU A O 1
ATOM 615 N N . ALA A 1 81 ? -15.558 -8.168 52.600 1.00 38.91 81 ALA A N 1
ATOM 616 C CA . ALA A 1 81 ? -14.376 -9.027 52.780 1.00 38.91 81 ALA A CA 1
ATOM 617 C C . ALA A 1 81 ? -13.920 -9.133 54.251 1.00 38.91 81 ALA A C 1
ATOM 619 O O . ALA A 1 81 ? -12.773 -8.840 54.593 1.00 38.91 81 ALA A O 1
ATOM 620 N N . LYS A 1 82 ? -14.820 -9.567 55.143 1.00 34.44 82 LYS A N 1
ATOM 621 C CA . LYS A 1 82 ? -14.434 -10.087 56.466 1.00 34.44 82 LYS A CA 1
ATOM 622 C C . LYS A 1 82 ? -15.371 -11.210 56.911 1.00 34.44 82 LYS A C 1
ATOM 624 O O . LYS A 1 82 ? -16.298 -10.947 57.671 1.00 34.44 82 LYS A O 1
ATOM 629 N N . ARG A 1 83 ? -15.083 -12.449 56.490 1.00 30.41 83 ARG A N 1
ATOM 630 C CA . ARG A 1 83 ? -15.224 -13.689 57.291 1.00 30.41 83 ARG A CA 1
ATOM 631 C C . ARG A 1 83 ? -14.812 -14.943 56.499 1.00 30.41 83 ARG A C 1
ATOM 633 O O . ARG A 1 83 ? -15.545 -15.400 55.639 1.00 30.41 83 ARG A O 1
ATOM 640 N N . GLU A 1 84 ? -13.624 -15.424 56.867 1.00 29.64 84 GLU A N 1
ATOM 641 C CA . GLU A 1 84 ? -13.195 -16.810 57.145 1.00 29.64 84 GLU A CA 1
ATOM 642 C C . GLU A 1 84 ? -13.314 -17.947 56.105 1.00 29.64 84 GLU A C 1
ATOM 644 O O . GLU A 1 84 ? -14.365 -18.246 55.547 1.00 29.64 84 GLU A O 1
ATOM 649 N N . GLU A 1 85 ? -12.164 -18.622 55.966 1.00 33.50 85 GLU A N 1
ATOM 650 C CA . GLU A 1 85 ? -11.829 -19.852 55.240 1.00 33.50 85 GLU A CA 1
ATOM 651 C C . GLU A 1 85 ? -12.562 -21.108 55.751 1.00 33.50 85 GLU A C 1
ATOM 653 O O . GLU A 1 85 ? -12.921 -21.194 56.929 1.00 33.50 85 GLU A O 1
ATOM 658 N N . ARG A 1 86 ? -12.659 -22.141 54.893 1.00 27.70 86 ARG A N 1
ATOM 659 C CA . ARG A 1 86 ? -12.281 -23.527 55.246 1.00 27.70 86 ARG A CA 1
ATOM 660 C C . ARG A 1 86 ? -12.199 -24.473 54.036 1.00 27.70 86 ARG A C 1
ATOM 662 O O . ARG A 1 86 ? -13.006 -24.395 53.116 1.00 27.70 86 ARG A O 1
ATOM 669 N N . ASP A 1 87 ? -11.204 -25.352 54.144 1.00 27.25 87 ASP A N 1
ATOM 670 C CA . ASP A 1 87 ? -10.746 -26.486 53.323 1.00 27.25 87 ASP A CA 1
ATOM 671 C C . ASP A 1 87 ? -11.810 -27.379 52.657 1.00 27.25 87 ASP A C 1
ATOM 673 O O . ASP A 1 87 ? -12.889 -27.558 53.213 1.00 27.25 87 ASP A O 1
ATOM 677 N N . VAL A 1 88 ? -11.453 -28.032 51.534 1.00 33.00 88 VAL A N 1
ATOM 678 C CA . VAL A 1 88 ? -11.233 -29.501 51.431 1.00 33.00 88 VAL A CA 1
ATOM 679 C C . VAL A 1 88 ? -10.586 -29.855 50.074 1.00 33.00 88 VAL A C 1
ATOM 681 O O . VAL A 1 88 ? -11.090 -29.536 49.001 1.00 33.00 88 VAL A O 1
ATOM 684 N N . GLU A 1 89 ? -9.464 -30.567 50.163 1.00 33.94 89 GLU A N 1
ATOM 685 C CA . GLU A 1 89 ? -8.692 -31.229 49.109 1.00 33.94 89 GLU A CA 1
ATOM 686 C C . GLU A 1 89 ? -9.402 -32.485 48.556 1.00 33.94 89 GLU A C 1
ATOM 688 O O . GLU A 1 89 ? -9.944 -33.281 49.318 1.00 33.94 89 GLU A O 1
ATOM 693 N N . SER A 1 90 ? -9.351 -32.727 47.240 1.00 33.16 90 SER A N 1
ATOM 694 C CA . SER A 1 90 ? -9.187 -34.092 46.702 1.00 33.16 90 SER A CA 1
ATOM 695 C C . SER A 1 90 ? -8.802 -34.098 45.218 1.00 33.16 90 SER A C 1
ATOM 697 O O . SER A 1 90 ? -9.565 -33.781 44.311 1.00 33.16 90 SER A O 1
ATOM 699 N N . THR A 1 91 ? -7.544 -34.473 45.024 1.00 57.28 91 THR A N 1
ATOM 700 C CA . THR A 1 91 ? -6.968 -35.318 43.975 1.00 57.28 91 THR A CA 1
ATOM 701 C C . THR A 1 91 ? -7.964 -35.973 43.010 1.00 57.28 91 THR A C 1
ATOM 703 O O . THR A 1 91 ? -8.783 -36.768 43.450 1.00 57.28 91 THR A O 1
ATOM 706 N N . LEU A 1 92 ? -7.792 -35.750 41.697 1.00 36.88 92 LEU A N 1
ATOM 707 C CA . LEU A 1 92 ? -7.870 -36.771 40.634 1.00 36.88 92 LEU A CA 1
ATOM 708 C C . LEU A 1 92 ? -7.427 -36.153 39.293 1.00 36.88 92 LEU A C 1
ATOM 710 O O . LEU A 1 92 ? -8.077 -35.271 38.739 1.00 36.88 92 LEU A O 1
ATOM 714 N N . GLY A 1 93 ? -6.274 -36.599 38.791 1.00 49.53 93 GLY A N 1
ATOM 715 C CA . GLY A 1 93 ? -5.689 -36.120 37.542 1.00 49.53 93 GLY A CA 1
ATOM 716 C C . GLY A 1 93 ? -6.294 -36.784 36.306 1.00 49.53 93 GLY A C 1
ATOM 717 O O . GLY A 1 93 ? -6.419 -38.007 36.249 1.00 49.53 93 GLY A O 1
ATOM 718 N N . LEU A 1 94 ? -6.561 -35.980 35.275 1.00 47.91 94 LEU A N 1
ATOM 719 C CA . LEU A 1 94 ? -6.735 -36.454 33.905 1.00 47.91 94 LEU A CA 1
ATOM 720 C C . LEU A 1 94 ? -5.812 -35.650 32.981 1.00 47.91 94 LEU A C 1
ATOM 722 O O . LEU A 1 94 ? -6.047 -34.477 32.695 1.00 47.91 94 LEU A O 1
ATOM 726 N N . ARG A 1 95 ? -4.720 -36.295 32.550 1.00 56.41 95 ARG A N 1
ATOM 727 C CA . ARG A 1 95 ? -3.761 -35.756 31.576 1.00 56.41 95 ARG A CA 1
ATOM 728 C C . ARG A 1 95 ? -4.489 -35.411 30.279 1.00 56.41 95 ARG A C 1
ATOM 730 O O . ARG A 1 95 ? -4.872 -36.313 29.541 1.00 56.41 95 ARG A O 1
ATOM 737 N N . THR A 1 96 ? -4.638 -34.121 29.994 1.00 47.03 96 THR A N 1
ATOM 738 C CA . THR A 1 96 ? -5.194 -33.632 28.725 1.00 47.03 96 THR A CA 1
ATOM 739 C C . THR A 1 96 ? -4.137 -32.807 27.993 1.00 47.03 96 THR A C 1
ATOM 741 O O . THR A 1 96 ? -4.299 -31.618 27.755 1.00 47.03 96 THR A O 1
ATOM 744 N N . ASP A 1 97 ? -3.041 -33.460 27.603 1.00 44.41 97 ASP A N 1
ATOM 745 C CA . ASP A 1 97 ? -1.998 -32.884 26.736 1.00 44.41 97 ASP A CA 1
ATOM 746 C C . ASP A 1 97 ? -2.388 -32.914 25.241 1.00 44.41 97 ASP A C 1
ATOM 748 O O . ASP A 1 97 ? -1.528 -32.961 24.364 1.00 44.41 97 ASP A O 1
ATOM 752 N N . GLN A 1 98 ? -3.684 -32.926 24.902 1.00 55.62 98 GLN A N 1
ATOM 753 C CA . GLN A 1 98 ? -4.125 -33.287 23.546 1.00 55.62 98 GLN A CA 1
ATOM 754 C C . GLN A 1 98 ? -4.756 -32.167 22.710 1.00 55.62 98 GLN A C 1
ATOM 756 O O . GLN A 1 98 ? -5.246 -32.439 21.616 1.00 55.62 98 GLN A O 1
ATOM 761 N N . TYR A 1 99 ? -4.713 -30.901 23.134 1.00 49.53 99 TYR A N 1
ATOM 762 C CA . TYR A 1 99 ? -5.156 -29.820 22.242 1.00 49.53 99 TYR A CA 1
ATOM 763 C C . TYR A 1 99 ? -4.416 -28.497 22.438 1.00 49.53 99 TYR A C 1
ATOM 765 O O . TYR A 1 99 ? -5.016 -27.453 22.659 1.00 49.53 99 TYR A O 1
ATOM 773 N N . ASN A 1 100 ? -3.090 -28.515 22.284 1.00 49.25 100 ASN A N 1
ATOM 774 C CA . ASN A 1 100 ? -2.318 -27.294 22.042 1.00 49.25 100 ASN A CA 1
ATOM 775 C C . ASN A 1 100 ? -1.893 -27.227 20.570 1.00 49.25 100 ASN A C 1
ATOM 777 O O . ASN A 1 100 ? -0.713 -27.257 20.226 1.00 49.25 100 ASN A O 1
ATOM 781 N N . LYS A 1 101 ? -2.876 -27.190 19.664 1.00 44.16 101 LYS A N 1
ATOM 782 C CA . LYS A 1 101 ? -2.618 -26.830 18.269 1.00 44.16 101 LYS A CA 1
ATOM 783 C C . LYS A 1 101 ? -2.868 -25.337 18.133 1.00 44.16 101 LYS A C 1
ATOM 785 O O . LYS A 1 101 ? -3.962 -24.923 17.762 1.00 44.16 101 LYS A O 1
ATOM 790 N N . LYS A 1 102 ? -1.839 -24.541 18.443 1.00 48.97 102 LYS A N 1
ATOM 791 C CA . LYS A 1 102 ? -1.767 -23.127 18.059 1.00 48.97 102 LYS A CA 1
ATOM 792 C C . LYS A 1 102 ? -2.075 -23.044 16.564 1.00 48.97 102 LYS A C 1
ATOM 794 O O . LYS A 1 102 ? -1.253 -23.437 15.732 1.00 48.97 102 LYS A O 1
ATOM 799 N N . LEU A 1 103 ? -3.281 -22.599 16.218 1.00 43.94 103 LEU A N 1
ATOM 800 C CA . LEU A 1 103 ? -3.603 -22.229 14.852 1.00 43.94 103 LEU A CA 1
ATOM 801 C C . LEU A 1 103 ? -2.819 -20.955 14.574 1.00 43.94 103 LEU A C 1
ATOM 803 O O . LEU A 1 103 ? -3.225 -19.853 14.922 1.00 43.94 103 LEU A O 1
ATOM 807 N N . ASN A 1 104 ? -1.642 -21.145 13.991 1.00 45.38 104 ASN A N 1
ATOM 808 C CA . ASN A 1 104 ? -0.853 -20.088 13.398 1.00 45.38 104 ASN A CA 1
ATOM 809 C C . ASN A 1 104 ? -1.631 -19.590 12.168 1.00 45.38 104 ASN A C 1
ATOM 811 O O . ASN A 1 104 ? -1.416 -20.067 11.051 1.00 45.38 104 ASN A O 1
ATOM 815 N N . LEU A 1 105 ? -2.606 -18.700 12.390 1.00 52.16 105 LEU A N 1
ATOM 816 C CA . LEU A 1 105 ? -3.221 -17.910 11.329 1.00 52.16 105 LEU A CA 1
ATOM 817 C C . LEU A 1 105 ? -2.172 -16.912 10.842 1.00 52.16 105 LEU A C 1
ATOM 819 O O . LEU A 1 105 ? -2.186 -15.733 11.169 1.00 52.16 105 LEU A O 1
ATOM 823 N N . ASN A 1 106 ? -1.247 -17.408 10.030 1.00 44.69 106 ASN A N 1
ATOM 824 C CA . ASN A 1 106 ? -0.440 -16.567 9.172 1.00 44.69 106 ASN A CA 1
ATOM 825 C C . ASN A 1 106 ? -1.327 -16.133 7.996 1.00 44.69 106 ASN A C 1
ATOM 827 O O . ASN A 1 106 ? -1.254 -16.685 6.892 1.00 44.69 106 ASN A O 1
ATOM 831 N N . THR A 1 107 ? -2.239 -15.192 8.252 1.00 43.31 107 THR A N 1
ATOM 832 C CA . THR A 1 107 ? -2.925 -14.463 7.188 1.00 43.31 107 THR A CA 1
ATOM 833 C C . THR A 1 107 ? -1.871 -13.617 6.492 1.00 43.31 107 THR A C 1
ATOM 835 O O . THR A 1 107 ? -1.391 -12.624 7.029 1.00 43.31 107 THR A O 1
ATOM 838 N N . LYS A 1 108 ? -1.467 -14.059 5.295 1.00 40.69 108 LYS A N 1
ATOM 839 C CA . LYS A 1 108 ? -0.580 -13.344 4.370 1.00 40.69 108 LYS A CA 1
ATOM 840 C C . LYS A 1 108 ? -1.240 -12.045 3.890 1.00 40.69 108 LYS A C 1
ATOM 842 O O . LYS A 1 108 ? -1.603 -11.911 2.728 1.00 40.69 108 LYS A O 1
ATOM 847 N N . THR A 1 109 ? -1.345 -11.074 4.775 1.00 45.00 109 THR A N 1
ATOM 848 C CA . THR A 1 109 ? -1.473 -9.661 4.453 1.00 45.00 109 THR A CA 1
ATOM 849 C C . THR A 1 109 ? -0.263 -9.025 5.104 1.00 45.00 109 THR A C 1
ATOM 851 O O . THR A 1 109 ? -0.284 -8.711 6.288 1.00 45.00 109 THR A O 1
ATOM 854 N N . LYS A 1 110 ? 0.842 -8.904 4.362 1.00 45.41 110 LYS A N 1
ATOM 855 C CA . LYS A 1 110 ? 1.954 -8.047 4.788 1.00 45.41 110 LYS A CA 1
ATOM 856 C C . LYS A 1 110 ? 1.478 -6.596 4.691 1.00 45.41 110 LYS A C 1
ATOM 858 O O . LYS A 1 110 ? 1.861 -5.876 3.776 1.00 45.41 110 LYS A O 1
ATOM 863 N N . THR A 1 111 ? 0.575 -6.193 5.579 1.00 53.97 111 THR A N 1
ATOM 864 C CA . THR A 1 111 ? 0.406 -4.786 5.919 1.00 53.97 111 THR A CA 1
ATOM 865 C C . THR A 1 111 ? 1.735 -4.347 6.506 1.00 53.97 111 THR A C 1
ATOM 867 O O . THR A 1 111 ? 2.306 -5.064 7.326 1.00 53.97 111 THR A O 1
ATOM 870 N N . LYS A 1 112 ? 2.256 -3.217 6.030 1.00 70.25 112 LYS A N 1
ATOM 871 C CA . LYS A 1 112 ? 3.475 -2.589 6.546 1.00 70.25 112 LYS A CA 1
ATOM 872 C C . LYS A 1 112 ? 3.456 -2.641 8.076 1.00 70.25 112 LYS A C 1
ATOM 874 O O . LYS A 1 112 ? 2.463 -2.204 8.664 1.00 70.25 112 LYS A O 1
ATOM 879 N N . ASP A 1 113 ? 4.513 -3.183 8.682 1.00 82.25 113 ASP A N 1
ATOM 880 C CA . ASP A 1 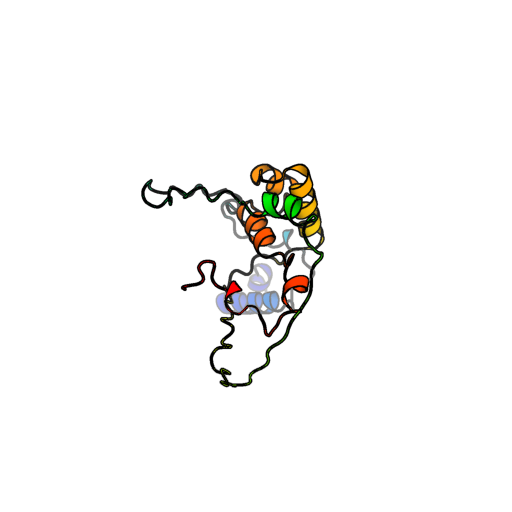113 ? 4.628 -3.294 10.137 1.00 82.25 113 ASP A CA 1
ATOM 881 C C . ASP A 1 113 ? 4.364 -1.931 10.790 1.00 82.25 113 ASP A C 1
ATOM 883 O O . ASP A 1 113 ? 4.684 -0.884 10.219 1.00 82.25 113 ASP A O 1
ATOM 887 N N . TRP A 1 114 ? 3.699 -1.94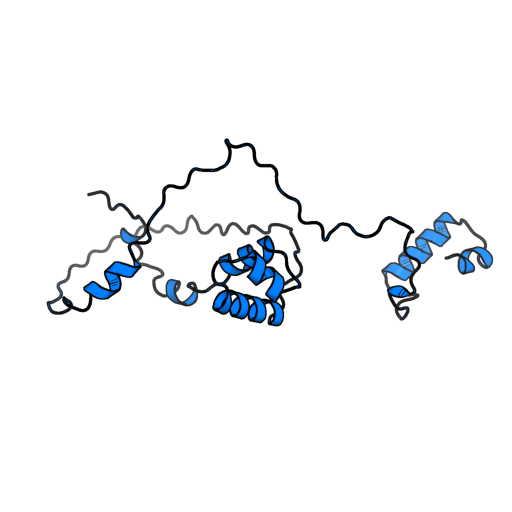4 11.943 1.00 85.94 114 TRP A N 1
ATOM 888 C CA . TRP A 1 114 ? 3.402 -0.726 12.691 1.00 85.94 114 TRP A CA 1
ATOM 889 C C . TRP A 1 114 ? 4.689 -0.160 13.276 1.00 85.94 114 TRP A C 1
ATOM 891 O O . TRP A 1 114 ? 5.411 -0.872 13.974 1.00 85.94 114 TRP A O 1
ATOM 901 N N . LEU A 1 115 ? 4.961 1.111 13.000 1.00 89.12 115 LEU A N 1
ATOM 902 C CA . LEU A 1 115 ? 6.044 1.837 13.653 1.00 89.12 115 LEU A CA 1
ATOM 903 C C . LEU A 1 115 ? 5.606 2.247 15.060 1.00 89.12 115 LEU A C 1
ATOM 905 O O . LEU A 1 115 ? 4.454 2.624 15.265 1.00 89.12 115 LEU A O 1
ATOM 909 N N . ASP A 1 116 ? 6.541 2.274 16.005 1.00 86.94 116 ASP A N 1
ATOM 910 C CA . ASP A 1 116 ? 6.265 2.711 17.381 1.00 86.94 116 ASP A CA 1
ATOM 911 C C . ASP A 1 116 ? 5.657 4.120 17.425 1.00 86.94 116 ASP A C 1
ATOM 913 O O . ASP A 1 116 ? 4.747 4.384 18.203 1.00 86.94 116 ASP A O 1
ATOM 917 N N . GLN A 1 117 ? 6.087 5.006 16.521 1.00 90.12 117 GLN A N 1
ATOM 918 C CA . GLN A 1 117 ? 5.501 6.338 16.367 1.00 90.12 117 GLN A CA 1
ATOM 919 C C . GLN A 1 117 ? 4.021 6.288 15.947 1.00 90.12 117 GLN A C 1
ATOM 921 O O . GLN A 1 117 ? 3.205 7.037 16.471 1.00 90.12 117 GLN A O 1
ATOM 926 N N . GLU A 1 118 ? 3.659 5.402 15.013 1.00 89.75 118 GLU A N 1
ATOM 927 C CA . GLU A 1 118 ? 2.263 5.233 14.579 1.00 89.75 118 GLU A CA 1
ATOM 928 C C . GLU A 1 118 ? 1.404 4.675 15.726 1.00 89.75 118 GLU A C 1
ATOM 930 O O . GLU A 1 118 ? 0.243 5.051 15.867 1.00 89.75 118 GLU A O 1
ATOM 935 N N . ILE A 1 119 ? 1.980 3.808 16.568 1.00 90.06 119 ILE A N 1
ATOM 936 C CA . ILE A 1 119 ? 1.319 3.271 17.765 1.00 90.06 119 ILE A CA 1
ATOM 937 C C . ILE A 1 119 ? 1.096 4.383 18.797 1.00 90.06 119 ILE A C 1
ATOM 939 O O . ILE A 1 119 ? -0.004 4.492 19.328 1.00 90.06 119 ILE A O 1
ATOM 943 N N . LEU A 1 120 ? 2.091 5.234 19.059 1.00 91.12 120 LEU A N 1
ATOM 944 C CA . LEU A 1 120 ? 1.946 6.354 19.996 1.00 91.12 120 LEU A CA 1
ATOM 945 C C . LEU A 1 120 ? 0.847 7.328 19.558 1.00 91.12 120 LEU A C 1
ATOM 947 O O . LEU A 1 120 ? -0.023 7.651 20.363 1.00 91.12 120 LEU A O 1
ATOM 951 N N . LEU A 1 121 ? 0.831 7.710 18.279 1.00 91.75 121 LEU A N 1
ATOM 952 C CA . LEU A 1 121 ? -0.226 8.553 17.709 1.00 91.75 121 LEU A CA 1
ATOM 953 C C . LEU A 1 121 ? -1.605 7.886 17.803 1.00 91.75 121 LEU A C 1
ATOM 955 O O . LEU A 1 121 ? -2.603 8.552 18.061 1.00 91.75 121 LEU A O 1
ATOM 959 N N . LEU A 1 122 ? -1.680 6.563 17.622 1.00 92.25 122 LEU A N 1
ATOM 960 C CA . LEU A 1 122 ? -2.929 5.821 17.793 1.00 92.25 122 LEU A CA 1
ATOM 961 C C . LEU A 1 122 ? -3.430 5.896 19.242 1.00 92.25 122 LEU A C 1
ATOM 963 O O . LEU A 1 122 ? -4.618 6.126 19.458 1.00 92.25 122 LEU A O 1
ATOM 967 N N . LEU A 1 123 ? -2.546 5.717 20.227 1.00 90.31 123 LEU A N 1
ATOM 968 C CA . LEU A 1 123 ? -2.907 5.799 21.645 1.00 90.31 123 LEU A CA 1
ATOM 969 C C . LEU A 1 123 ? -3.313 7.225 22.051 1.00 90.31 123 LEU A C 1
ATOM 971 O O . LEU A 1 123 ? -4.312 7.387 22.746 1.00 90.31 123 LEU A O 1
ATOM 975 N N . GLU A 1 124 ? -2.595 8.245 21.580 1.00 91.50 124 GLU A N 1
ATOM 976 C CA . GLU A 1 124 ? -2.943 9.656 21.803 1.00 91.50 124 GLU A CA 1
ATOM 977 C C . GLU A 1 124 ? -4.308 9.997 21.183 1.00 91.50 124 GLU A C 1
ATOM 979 O O . GLU A 1 124 ? -5.185 10.572 21.834 1.00 91.50 124 GLU A O 1
ATOM 984 N N . GLY A 1 125 ? -4.538 9.564 19.940 1.00 91.06 125 GLY A N 1
ATOM 985 C CA . GLY A 1 125 ? -5.820 9.725 19.259 1.00 91.06 125 GLY A CA 1
ATOM 986 C C . GLY A 1 125 ? -6.974 9.038 19.997 1.00 91.06 125 GLY A C 1
ATOM 987 O O . GLY A 1 125 ? -8.061 9.610 20.089 1.00 91.06 125 GLY A O 1
ATOM 988 N N . LEU A 1 126 ? -6.744 7.848 20.562 1.00 90.38 126 LEU A N 1
ATOM 989 C CA . LEU A 1 126 ? -7.724 7.133 21.390 1.00 90.38 126 LEU A CA 1
ATOM 990 C C . LEU A 1 126 ? -8.017 7.863 22.706 1.00 90.38 126 LEU A C 1
ATOM 992 O O . LEU A 1 126 ? -9.172 7.903 23.132 1.00 90.38 126 LEU A O 1
ATOM 996 N N . GLU A 1 127 ? -7.015 8.476 23.336 1.00 88.50 127 GLU A N 1
ATOM 997 C CA . GLU A 1 127 ? -7.221 9.274 24.549 1.00 88.50 127 GLU A CA 1
ATOM 998 C C . GLU A 1 127 ? -8.076 10.520 24.265 1.00 88.50 127 GLU A C 1
ATOM 1000 O O . GLU A 1 127 ? -9.006 10.826 25.018 1.00 88.50 127 GLU A O 1
ATOM 1005 N N . MET A 1 128 ? -7.821 11.203 23.145 1.00 89.38 128 MET A N 1
ATOM 1006 C CA . MET A 1 128 ? -8.546 12.419 22.771 1.00 89.38 128 MET A CA 1
ATOM 1007 C C . MET A 1 128 ? -9.957 12.155 22.226 1.00 89.38 128 MET A C 1
ATOM 1009 O O . MET A 1 128 ? -10.900 12.865 22.587 1.00 89.38 128 MET A O 1
ATOM 1013 N N . TYR A 1 129 ? -10.110 11.165 21.339 1.00 89.50 129 TYR A N 1
ATOM 1014 C CA . TYR A 1 129 ? -11.325 10.968 20.535 1.00 89.50 129 TYR A CA 1
ATOM 1015 C C . TYR A 1 129 ? -12.115 9.694 20.871 1.00 89.50 129 TYR A C 1
ATOM 1017 O O . TYR A 1 129 ? -13.242 9.553 20.391 1.00 89.50 129 TYR A O 1
ATOM 1025 N N . LYS A 1 130 ? -11.584 8.807 21.724 1.00 87.50 130 LYS A N 1
ATOM 1026 C CA . LYS A 1 130 ? -12.220 7.555 22.172 1.00 87.50 130 LYS A CA 1
ATOM 1027 C C . LYS A 1 130 ? -12.693 6.678 21.006 1.00 87.50 130 LYS A C 1
ATOM 1029 O O . LYS A 1 130 ? -11.880 6.007 20.385 1.00 87.50 130 LYS A O 1
ATOM 1034 N N . ASP A 1 131 ? -13.989 6.722 20.693 1.00 86.38 131 ASP A N 1
ATOM 1035 C CA . ASP A 1 131 ? -14.652 5.835 19.729 1.00 86.38 131 ASP A CA 1
ATOM 1036 C C . ASP A 1 131 ? -14.845 6.473 18.334 1.00 86.38 131 ASP A C 1
ATOM 1038 O O . ASP A 1 131 ? -15.341 5.819 17.413 1.00 86.38 131 ASP A O 1
ATOM 1042 N N . ASP A 1 132 ? -14.456 7.741 18.138 1.00 91.06 132 ASP A N 1
ATOM 1043 C CA . ASP A 1 132 ? -14.541 8.432 16.841 1.00 91.06 132 ASP A CA 1
ATOM 1044 C C . ASP A 1 132 ? -13.390 8.007 15.906 1.00 91.06 132 ASP A C 1
ATOM 1046 O O . ASP A 1 132 ? -12.453 8.763 15.633 1.00 91.06 132 ASP A O 1
ATOM 1050 N N . TRP A 1 133 ? -13.475 6.796 15.350 1.00 90.00 133 TRP A N 1
ATOM 1051 C CA . TRP A 1 133 ? -12.414 6.211 14.517 1.00 90.00 133 TRP A CA 1
ATOM 1052 C C . TRP A 1 133 ? -12.046 7.024 13.265 1.00 90.00 133 TRP A C 1
ATOM 1054 O O . TRP A 1 133 ? -10.908 6.946 12.807 1.00 90.00 133 TRP A O 1
ATOM 1064 N N . ASN A 1 134 ? -12.966 7.845 12.745 1.00 90.19 134 ASN A N 1
ATOM 1065 C CA . ASN A 1 134 ? -12.670 8.793 1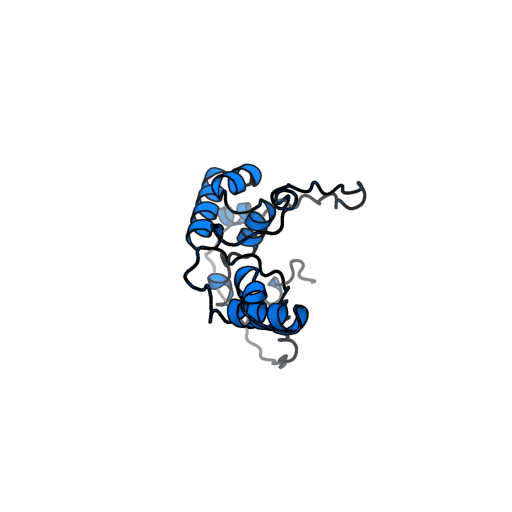1.663 1.00 90.19 134 ASN A CA 1
ATOM 1066 C C . ASN A 1 134 ? -11.644 9.856 12.096 1.00 90.19 134 ASN A C 1
ATOM 1068 O O . ASN A 1 134 ? -10.713 10.156 11.357 1.00 90.19 134 ASN A O 1
ATOM 1072 N N . LYS A 1 135 ? -11.778 10.398 13.314 1.00 89.38 135 LYS A N 1
ATOM 1073 C CA . LYS A 1 135 ? -10.842 11.397 13.856 1.00 89.38 135 LYS A CA 1
ATOM 1074 C C . LYS A 1 135 ? -9.540 10.749 14.312 1.00 89.38 135 LYS A C 1
ATOM 1076 O O . LYS A 1 135 ? -8.474 11.329 14.144 1.00 89.38 135 LYS A O 1
ATOM 1081 N N . VAL A 1 136 ? -9.620 9.528 14.846 1.00 90.62 136 VAL A N 1
ATOM 1082 C CA . VAL A 1 136 ? -8.437 8.745 15.230 1.00 90.62 136 VAL A CA 1
ATOM 1083 C C . VAL A 1 136 ? -7.576 8.435 14.003 1.00 90.62 136 VAL A C 1
ATOM 1085 O O . VAL A 1 136 ? -6.362 8.621 14.058 1.00 90.62 136 VAL A O 1
ATOM 1088 N N . CYS A 1 137 ? -8.165 8.018 12.873 1.00 90.31 137 CYS A N 1
ATOM 1089 C CA . CYS A 1 137 ? -7.373 7.765 11.666 1.00 90.31 137 CYS A CA 1
ATOM 1090 C C . CYS A 1 137 ? -6.809 9.056 11.055 1.00 90.31 137 CYS A C 1
ATOM 1092 O O . CYS A 1 137 ? -5.684 9.040 10.566 1.00 90.31 137 CYS A O 1
ATOM 1094 N N . GLU A 1 138 ? -7.541 10.174 11.123 1.00 90.44 138 GLU A N 1
ATOM 1095 C CA . GLU A 1 138 ? -7.040 11.489 10.699 1.00 90.44 138 GLU A CA 1
ATOM 1096 C C . GLU A 1 138 ? -5.835 11.933 11.543 1.00 90.44 138 GLU A C 1
ATOM 1098 O O . GLU A 1 138 ? -4.847 12.418 10.996 1.00 90.44 138 GLU A O 1
ATOM 1103 N N . HIS A 1 139 ? -5.875 11.689 12.855 1.00 89.94 139 HIS A N 1
ATOM 1104 C CA . HIS A 1 139 ? -4.771 11.989 13.765 1.00 89.94 139 HIS A CA 1
ATOM 1105 C C . HIS A 1 139 ? -3.528 11.120 13.497 1.00 89.94 139 HIS A C 1
ATOM 1107 O O . HIS A 1 139 ? -2.405 11.618 13.512 1.00 89.94 139 HIS A O 1
ATOM 1113 N N . VAL A 1 140 ? -3.716 9.831 13.189 1.00 90.38 140 VAL A N 1
ATOM 1114 C CA . VAL A 1 140 ? -2.617 8.918 12.816 1.00 90.38 140 VAL A CA 1
ATOM 1115 C C . VAL A 1 140 ? -2.066 9.233 11.415 1.00 90.38 140 VAL A C 1
ATOM 1117 O O . VAL A 1 140 ? -0.874 9.037 11.162 1.00 90.38 140 VAL A O 1
ATOM 1120 N N . GLY A 1 141 ? -2.919 9.694 10.490 1.00 85.44 141 GLY A N 1
ATOM 1121 C CA . GLY A 1 141 ? -2.605 10.229 9.152 1.00 85.44 141 GLY A CA 1
ATOM 1122 C C . GLY A 1 141 ? -2.003 9.246 8.136 1.00 85.44 141 GLY A C 1
ATOM 1123 O O . GLY A 1 141 ? -2.041 9.480 6.930 1.00 85.44 141 GLY A O 1
ATOM 1124 N N . THR A 1 142 ? -1.439 8.138 8.606 1.00 84.94 142 THR A N 1
ATOM 1125 C CA . THR A 1 142 ? -0.644 7.177 7.826 1.00 84.94 142 THR A CA 1
ATOM 1126 C C . THR A 1 142 ? -1.354 5.845 7.605 1.00 84.94 142 THR A C 1
ATOM 1128 O O . THR A 1 142 ? -0.887 5.028 6.809 1.00 84.94 142 THR A O 1
ATOM 1131 N N . ARG A 1 143 ? -2.470 5.622 8.306 1.00 84.06 143 ARG A N 1
ATOM 1132 C CA . ARG A 1 143 ? -3.216 4.362 8.362 1.00 84.06 143 ARG A CA 1
ATOM 1133 C C . ARG A 1 143 ? -4.704 4.613 8.166 1.00 84.06 143 ARG A C 1
ATOM 1135 O O . ARG A 1 143 ? -5.217 5.684 8.483 1.00 84.06 143 ARG A O 1
ATOM 1142 N N . THR A 1 144 ? -5.391 3.615 7.629 1.00 88.75 144 THR A N 1
ATOM 1143 C CA . THR A 1 144 ? -6.847 3.651 7.434 1.00 88.75 144 THR A CA 1
ATOM 1144 C C . THR A 1 144 ? -7.597 3.381 8.739 1.00 88.75 144 THR A C 1
ATOM 1146 O O . THR A 1 144 ? -7.037 2.846 9.696 1.00 88.75 144 THR A O 1
ATOM 1149 N N . GLN A 1 145 ? -8.888 3.723 8.776 1.00 89.56 145 GLN A N 1
ATOM 1150 C CA . GLN A 1 145 ? -9.748 3.473 9.935 1.00 89.56 145 GLN A CA 1
ATOM 1151 C C . GLN A 1 145 ? -9.718 1.998 10.365 1.00 89.56 145 GLN A C 1
ATOM 1153 O O . GLN A 1 145 ? -9.518 1.699 11.542 1.00 89.56 145 GLN A O 1
ATOM 1158 N N . ASP A 1 146 ? -9.857 1.086 9.402 1.00 86.44 146 ASP A N 1
ATOM 1159 C CA . ASP A 1 146 ? -9.869 -0.356 9.654 1.00 86.44 146 ASP A CA 1
ATOM 1160 C C . ASP A 1 146 ? -8.530 -0.846 10.214 1.00 86.44 146 ASP A C 1
ATOM 1162 O O . ASP A 1 146 ? -8.503 -1.663 11.132 1.00 86.44 146 ASP A O 1
ATOM 1166 N N . GLU A 1 147 ? -7.408 -0.316 9.718 1.00 87.56 147 GLU A N 1
ATOM 1167 C CA . GLU A 1 147 ? -6.081 -0.643 10.246 1.00 87.56 147 GLU A CA 1
ATOM 1168 C C . GLU A 1 147 ? -5.920 -0.182 11.701 1.00 87.56 147 GLU A C 1
ATOM 1170 O O . GLU A 1 147 ? -5.431 -0.959 12.525 1.00 87.56 147 GLU A O 1
ATOM 1175 N N . CYS A 1 148 ? -6.355 1.037 12.038 1.00 89.50 148 CYS A N 1
ATOM 1176 C CA . CYS A 1 148 ? -6.317 1.557 13.410 1.00 89.50 148 CYS A CA 1
ATOM 1177 C C . CYS A 1 148 ? -7.160 0.703 14.371 1.00 89.50 148 CYS A C 1
ATOM 1179 O O . CYS A 1 148 ? -6.688 0.346 15.453 1.00 89.50 148 CYS A O 1
ATOM 1181 N N . ILE A 1 149 ? -8.374 0.321 13.956 1.00 89.56 149 ILE A N 1
ATOM 1182 C CA . ILE A 1 149 ? -9.269 -0.545 14.740 1.00 89.56 149 ILE A CA 1
ATOM 1183 C C . ILE A 1 149 ? -8.632 -1.921 14.952 1.00 89.56 149 ILE A C 1
ATOM 1185 O O . ILE A 1 149 ? -8.572 -2.422 16.077 1.00 89.56 149 ILE A O 1
ATOM 1189 N N . LEU A 1 150 ? -8.133 -2.539 13.879 1.00 87.38 150 LEU A N 1
ATOM 1190 C CA . LEU A 1 150 ? -7.510 -3.859 13.948 1.00 87.38 150 LEU A CA 1
ATOM 1191 C C . LEU A 1 150 ? -6.283 -3.854 14.854 1.00 87.38 150 LEU A C 1
ATOM 1193 O O . LEU A 1 150 ? -6.092 -4.801 15.618 1.00 87.38 150 LEU A O 1
ATOM 1197 N N . LYS A 1 151 ? -5.469 -2.795 14.798 1.00 86.50 151 LYS A N 1
ATOM 1198 C CA . LYS A 1 151 ? -4.302 -2.681 15.667 1.00 86.50 151 LYS A CA 1
ATOM 1199 C C . LYS A 1 151 ? -4.707 -2.577 17.128 1.00 86.50 151 LYS A C 1
ATOM 1201 O O . LYS A 1 151 ? -4.132 -3.303 17.930 1.00 86.50 151 LYS A O 1
ATOM 1206 N N . PHE A 1 152 ? -5.703 -1.753 17.457 1.00 87.69 152 PHE A N 1
ATOM 1207 C CA . PHE A 1 152 ? -6.223 -1.617 18.819 1.00 87.69 152 PHE A CA 1
ATOM 1208 C C . PHE A 1 152 ? -6.706 -2.956 19.398 1.00 87.69 152 PHE A C 1
ATOM 1210 O O . PHE A 1 152 ? -6.306 -3.319 20.500 1.00 87.69 152 PHE A O 1
ATOM 1217 N N . LEU A 1 153 ? -7.479 -3.734 18.632 1.00 86.00 153 LEU A N 1
ATOM 1218 C CA . LEU A 1 153 ? -7.961 -5.056 19.062 1.00 86.00 153 LEU A CA 1
ATOM 1219 C C . LEU A 1 153 ? -6.838 -6.081 19.281 1.00 86.00 153 LEU A C 1
ATOM 1221 O O . LEU A 1 153 ? -7.024 -7.051 20.009 1.00 86.00 153 LEU A O 1
ATOM 1225 N N . GLN A 1 154 ? -5.696 -5.895 18.622 1.00 80.69 154 GLN A N 1
ATOM 1226 C CA . GLN A 1 154 ? -4.526 -6.766 18.740 1.00 80.69 154 GLN A CA 1
ATOM 1227 C C . GLN A 1 154 ? -3.534 -6.300 19.812 1.00 80.69 154 GLN A C 1
ATOM 1229 O O . GLN A 1 154 ? -2.535 -6.986 20.027 1.00 80.69 154 GLN A O 1
ATOM 1234 N N . LEU A 1 155 ? -3.739 -5.136 20.443 1.00 79.69 155 LEU A N 1
ATOM 1235 C CA . LEU A 1 155 ? -2.831 -4.666 21.485 1.00 79.69 155 LEU A CA 1
ATOM 1236 C C . LEU A 1 155 ? -2.959 -5.579 22.716 1.00 79.69 155 LEU A C 1
ATOM 1238 O O . LEU A 1 155 ? -4.057 -5.701 23.263 1.00 79.69 155 LEU A O 1
ATOM 1242 N N . PRO A 1 156 ? -1.858 -6.198 23.181 1.00 66.50 156 PRO A N 1
ATOM 1243 C CA . PRO A 1 156 ? -1.864 -7.055 24.360 1.00 66.50 156 PRO A CA 1
ATOM 1244 C C . PRO A 1 156 ? -1.947 -6.185 25.620 1.00 66.50 156 PRO A C 1
ATOM 1246 O O . PRO A 1 156 ? -0.946 -5.915 26.279 1.00 66.50 156 PRO A O 1
ATOM 1249 N N . ILE A 1 157 ? -3.141 -5.683 25.931 1.00 65.19 157 ILE A N 1
ATOM 1250 C CA . ILE A 1 157 ? -3.388 -4.880 27.138 1.00 65.19 157 ILE A CA 1
ATOM 1251 C C . ILE A 1 157 ? -3.627 -5.753 28.378 1.00 65.19 157 ILE A C 1
ATOM 1253 O O . ILE A 1 157 ? -3.367 -5.318 29.496 1.00 65.19 157 ILE A O 1
ATOM 1257 N N . GLU A 1 158 ? -4.075 -6.994 28.181 1.00 59.53 158 GLU A N 1
ATOM 1258 C CA . GLU A 1 158 ? -4.466 -7.914 29.257 1.00 59.53 158 GLU A CA 1
ATOM 1259 C C . GLU A 1 158 ? -3.542 -9.132 29.395 1.00 59.53 158 GLU A C 1
ATOM 1261 O O . GLU A 1 158 ? -3.508 -9.745 30.460 1.00 59.53 158 GLU A O 1
ATOM 1266 N N . ASP A 1 159 ? -2.753 -9.468 28.370 1.00 57.12 159 ASP A N 1
ATOM 1267 C CA . A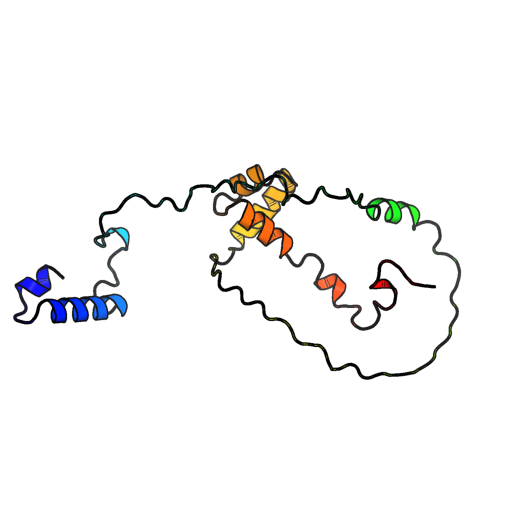SP A 1 159 ? -1.957 -10.706 28.344 1.00 57.12 159 ASP A CA 1
ATOM 1268 C C . ASP A 1 159 ? -1.003 -10.866 29.550 1.00 57.12 159 ASP A C 1
ATOM 1270 O O . ASP A 1 159 ? -1.002 -11.943 30.154 1.00 57.12 159 ASP A O 1
ATOM 1274 N N . PRO A 1 160 ? -0.281 -9.827 30.027 1.00 58.81 160 PRO A N 1
ATOM 1275 C CA . PRO A 1 160 ? 0.553 -9.952 31.229 1.00 58.81 160 PRO A CA 1
ATOM 1276 C C . PRO A 1 160 ? -0.232 -10.253 32.517 1.00 58.81 160 PRO A C 1
ATOM 1278 O O . PRO A 1 160 ? 0.350 -10.707 33.501 1.00 58.81 160 PRO A O 1
ATOM 1281 N N . TYR A 1 161 ? -1.541 -9.993 32.533 1.00 56.59 161 TYR A N 1
ATOM 1282 C CA . TYR A 1 161 ? -2.415 -10.200 33.690 1.00 56.59 161 TYR A CA 1
ATOM 1283 C C . TYR A 1 161 ? -3.133 -11.558 33.659 1.00 56.59 161 TYR A C 1
ATOM 1285 O O . TYR A 1 161 ? -3.655 -11.994 34.686 1.00 56.59 161 TYR A O 1
ATOM 1293 N N . LEU A 1 162 ? -3.133 -12.248 32.513 1.00 57.41 162 LEU A N 1
ATOM 1294 C CA . LEU A 1 162 ? -3.796 -13.542 32.319 1.00 57.41 162 LEU A CA 1
ATOM 1295 C C . LEU A 1 162 ? -2.841 -14.741 32.480 1.00 57.41 162 LEU A C 1
ATOM 1297 O O . LEU A 1 162 ? -3.273 -15.815 32.904 1.00 57.41 162 LEU A O 1
ATOM 1301 N N . GLU A 1 163 ? -1.541 -14.575 32.210 1.00 57.41 163 GLU A N 1
ATOM 1302 C CA . GLU A 1 163 ? -0.557 -15.677 32.226 1.00 57.41 163 GLU A CA 1
ATOM 1303 C C . GLU A 1 163 ? -0.217 -16.224 33.634 1.00 57.41 163 GLU A C 1
ATOM 1305 O O . GLU A 1 163 ? 0.356 -17.307 33.758 1.00 57.41 163 GLU A O 1
ATOM 1310 N N . GLY A 1 164 ? -0.621 -15.537 34.711 1.00 49.41 164 GLY A N 1
ATOM 1311 C CA . GLY A 1 164 ? -0.377 -15.956 36.101 1.00 49.41 164 GLY A CA 1
ATOM 1312 C C . GLY A 1 164 ? -1.310 -17.046 36.650 1.00 49.41 164 GLY A C 1
ATOM 1313 O O . GLY A 1 164 ? -1.009 -17.634 37.686 1.00 49.41 164 GLY A O 1
ATOM 1314 N N . ASN A 1 165 ? -2.417 -17.358 35.967 1.00 49.34 165 ASN A N 1
ATOM 1315 C CA . ASN A 1 165 ? -3.452 -18.277 36.467 1.00 49.34 165 ASN A CA 1
ATOM 1316 C C . ASN A 1 165 ? -3.615 -19.532 35.591 1.00 49.34 165 ASN A C 1
ATOM 1318 O O . ASN A 1 165 ? -4.716 -20.067 35.438 1.00 49.34 165 ASN A O 1
ATOM 1322 N N . GLY A 1 166 ? -2.499 -20.035 35.053 1.00 53.16 166 GLY A N 1
ATOM 1323 C CA . GLY A 1 166 ? -2.401 -21.186 34.144 1.00 53.16 166 GLY A CA 1
ATOM 1324 C C . GLY A 1 166 ? -2.874 -22.549 34.676 1.00 53.16 166 GLY A C 1
ATOM 1325 O O . GLY A 1 166 ? -2.479 -23.571 34.126 1.00 53.16 166 GLY A O 1
ATOM 1326 N N . SER A 1 167 ? -3.711 -22.604 35.717 1.00 53.25 167 SER A N 1
ATOM 1327 C CA . SER A 1 167 ? -4.329 -23.856 36.169 1.00 53.25 167 SER A CA 1
ATOM 1328 C C . SER A 1 167 ? -5.738 -23.738 36.779 1.00 53.25 167 SER A C 1
ATOM 1330 O O . SER A 1 167 ? -6.238 -24.752 37.265 1.00 53.25 167 SER A O 1
ATOM 1332 N N . ALA A 1 168 ? -6.412 -22.575 36.793 1.00 56.62 168 ALA A N 1
ATOM 1333 C CA . ALA A 1 168 ? -7.645 -22.455 37.594 1.00 56.62 168 ALA A CA 1
ATOM 1334 C C . ALA A 1 168 ? -8.761 -21.528 37.073 1.00 56.62 168 ALA A C 1
ATOM 1336 O O . ALA A 1 168 ? -9.628 -21.137 37.853 1.00 56.62 168 ALA A O 1
ATOM 1337 N N . THR A 1 169 ? -8.856 -21.222 35.776 1.00 55.12 169 THR A N 1
ATOM 1338 C CA . THR A 1 169 ? -10.154 -20.798 35.208 1.00 55.12 169 THR A CA 1
ATOM 1339 C C . THR A 1 169 ? -11.001 -22.045 34.943 1.00 55.12 169 THR A C 1
ATOM 1341 O O . THR A 1 169 ? -11.207 -22.459 33.810 1.00 55.12 169 THR A O 1
ATOM 1344 N N . GLY A 1 170 ? -11.424 -22.712 36.022 1.00 68.12 170 GLY A N 1
ATOM 1345 C CA . GLY A 1 170 ? -12.311 -23.878 35.966 1.00 68.12 170 GLY A CA 1
ATOM 1346 C C . GLY A 1 170 ? -13.720 -23.479 35.515 1.00 68.12 170 GLY A C 1
ATOM 1347 O O . GLY A 1 170 ? -13.916 -22.887 34.458 1.00 68.12 170 GLY A O 1
ATOM 1348 N N . SER A 1 171 ? -14.733 -23.731 36.338 1.00 59.81 171 SER A N 1
ATOM 1349 C CA . SER A 1 171 ? -16.141 -23.410 36.038 1.00 59.81 171 SER A CA 1
ATOM 1350 C C . SER A 1 171 ? -16.430 -21.928 35.725 1.00 59.81 171 SER A C 1
ATOM 1352 O O . SER A 1 171 ? -17.508 -21.613 35.241 1.00 59.81 171 SER A O 1
ATOM 1354 N N . LEU A 1 172 ? -15.471 -21.026 35.961 1.00 58.69 172 LEU A N 1
ATOM 1355 C CA . LEU A 1 172 ? -15.531 -19.596 35.632 1.00 58.69 172 LEU A CA 1
ATOM 1356 C C . LEU A 1 172 ? -15.219 -19.276 34.161 1.00 58.69 172 LEU A C 1
ATOM 1358 O O . LEU A 1 172 ? -15.448 -18.151 33.728 1.00 58.69 172 LEU A O 1
ATOM 1362 N N . ALA A 1 173 ? -14.709 -20.237 33.384 1.00 64.69 173 ALA A N 1
ATOM 1363 C CA . ALA A 1 173 ? -14.506 -20.059 31.944 1.00 64.69 173 ALA A CA 1
ATOM 1364 C C . ALA A 1 173 ? -15.833 -20.003 31.163 1.00 64.69 173 ALA A C 1
ATOM 1366 O O . ALA A 1 173 ? -15.867 -19.547 30.020 1.00 64.69 173 ALA A O 1
ATOM 1367 N N . TYR A 1 174 ? -16.926 -20.463 31.778 1.00 65.69 174 TYR A N 1
ATOM 1368 C CA . TYR A 1 174 ? -18.249 -20.505 31.173 1.00 65.69 174 TYR A CA 1
ATOM 1369 C C . TYR A 1 174 ? -19.185 -19.541 31.920 1.00 65.69 174 TYR A C 1
ATOM 1371 O O . TYR A 1 174 ? -19.371 -19.687 33.125 1.00 65.69 174 TYR A O 1
ATOM 1379 N N . PRO A 1 175 ? -19.818 -18.569 31.235 1.00 64.25 175 PRO A N 1
ATOM 1380 C CA . PRO A 1 175 ? -20.690 -17.576 31.874 1.00 64.25 175 PRO A CA 1
ATOM 1381 C C . PRO A 1 175 ? -21.986 -18.166 32.452 1.00 64.25 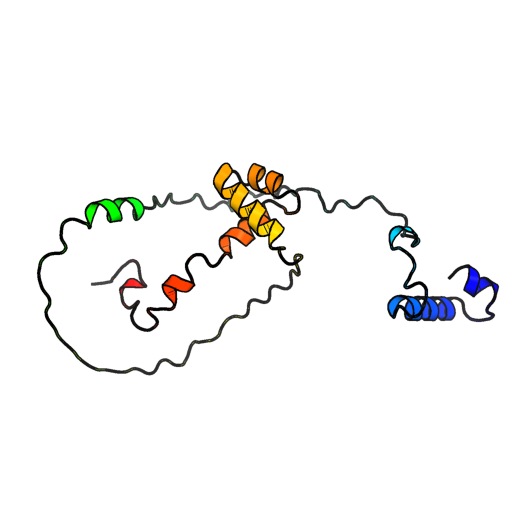175 PRO A C 1
ATOM 1383 O O . PRO A 1 175 ? -22.711 -17.483 33.169 1.00 64.25 175 PRO A O 1
ATOM 1386 N N . THR A 1 176 ? -22.289 -19.429 32.157 1.00 67.12 176 THR A N 1
ATOM 1387 C CA . THR A 1 176 ? -23.380 -20.173 32.781 1.00 67.12 176 THR A CA 1
ATOM 1388 C C . THR A 1 176 ? -22.802 -21.426 33.413 1.00 67.12 176 THR A C 1
ATOM 1390 O O . THR A 1 176 ? -22.369 -22.329 32.697 1.00 67.12 176 THR A O 1
ATOM 1393 N N . ILE A 1 177 ? -22.797 -21.474 34.741 1.00 59.84 177 ILE A N 1
ATOM 1394 C CA . ILE A 1 177 ? -22.432 -22.661 35.511 1.00 59.84 177 ILE A CA 1
ATOM 1395 C C . ILE A 1 177 ? -23.701 -23.527 35.581 1.00 59.84 177 ILE A C 1
ATOM 1397 O O . ILE A 1 177 ? -24.669 -23.093 36.208 1.00 59.84 177 ILE A O 1
ATOM 1401 N N . PRO A 1 178 ? -23.772 -24.685 34.899 1.00 68.62 178 PRO A N 1
ATOM 1402 C CA . PRO A 1 178 ? -24.917 -25.576 35.035 1.00 68.62 178 PRO A CA 1
ATOM 1403 C C . PRO A 1 178 ? -24.872 -26.225 36.425 1.00 68.62 178 PRO A C 1
ATOM 1405 O O . PRO A 1 178 ? -23.863 -26.830 36.788 1.00 68.62 178 PRO A O 1
ATOM 1408 N N . PHE A 1 179 ? -25.944 -26.038 37.198 1.00 65.44 179 PHE A N 1
ATOM 1409 C CA . PHE A 1 179 ? -26.193 -26.740 38.460 1.00 65.44 179 PHE A CA 1
ATOM 1410 C C . PHE A 1 179 ? -26.570 -28.201 38.205 1.00 65.44 179 PHE A C 1
ATOM 1412 O O . PHE A 1 179 ? -27.285 -28.448 37.203 1.00 65.44 179 PHE A O 1
#

Foldseek 3Di:
DVVCVVPDDDDPVVVVVVVVVCVVVCVPCVPPDPVPDDDPDDDDDPVPDDDDDPDPPVVDDPDPPDDPCVVVVVVVPPPPPDDDDDDDDDDDDDDDPDDPPPPPPPPPPPPPDDDPVLVVQLVVLCVVPPPPLVSSCVSSVPDDSVRSVVVVVVPPPCVVVPVPCVDDCPLVVDPDRDD

InterPro domains:
  IPR001005 SANT/Myb domain [PF00249] (113-155)
  IPR001005 SANT/Myb domain [PS50090] (106-156)
  IPR001005 SANT/Myb domain [SM00717] (110-158)
  IPR001005 SANT/Myb domain [cd00167] (130-155)
  IPR007526 SWIRM domain [PF04433] (2-30)
  IPR007526 SWIRM domain [PS50934] (1-39)
  IPR009057 Homedomain-like superfamily [SSF46689] (1-43)
  IPR009057 Homedomain-like superfamily [SSF46689] (107-161)
  IPR017884 SANT domain [PS51293] (109-160)
  IPR036388 Winged helix-like DNA-binding domain superfamily [G3DSA:1.10.10.10] (1-35)

Secondary structure (DSSP, 8-state):
-HHHHHH--S-HHHHHHHHHHHHHTTSSSTTS-GGGS-PPP-PPP-TT--------TTSS--------THHHHHHHGGG---------------------------------PPPHHHHHHHHHHHHHHTT-HHHHHHHH-SS-HHHHHHHHHTS-SSHHHHGGGTT---GGGSSS---

pLDDT: mean 70.47, std 19.33, range [27.25, 94.38]